Protein AF-A0A9X2M049-F1 (afdb_monomer_lite)

Foldseek 3Di:
DDDDDDDDDDDDPPPDDPPPPPPPVPPPPQDPLNVLLVVLVVCVVVVNNVVSVVSLVPDDPVSNVVSVVVVVVVVVQWADQAPPPRDIEGPPQWDFDPPDPDRGIHGPVRNVVVVVD

Organism: NCBI:txid459658

Structure (mmCIF, N/CA/C/O backbone):
data_AF-A0A9X2M049-F1
#
_entry.id   AF-A0A9X2M049-F1
#
loop_
_atom_site.group_PDB
_atom_site.id
_atom_site.type_symbol
_atom_site.label_atom_id
_atom_site.label_alt_id
_atom_site.label_comp_id
_atom_site.label_asym_id
_atom_site.label_entity_id
_atom_site.label_seq_id
_atom_site.pdbx_PDB_ins_code
_atom_site.Cartn_x
_atom_site.Cartn_y
_atom_site.Cartn_z
_atom_site.occupancy
_atom_site.B_iso_or_equiv
_atom_site.auth_seq_id
_atom_site.auth_comp_id
_atom_site.auth_asym_id
_atom_site.auth_atom_id
_atom_site.pdbx_PDB_model_num
ATOM 1 N N . MET A 1 1 ? 26.522 13.903 87.567 1.00 36.34 1 MET A N 1
ATOM 2 C CA . MET A 1 1 ? 27.512 14.493 86.640 1.00 36.34 1 MET A CA 1
ATOM 3 C C . MET A 1 1 ? 27.376 13.731 85.326 1.00 36.34 1 MET A C 1
ATOM 5 O O . MET A 1 1 ? 27.560 12.526 85.346 1.00 36.34 1 MET A O 1
ATOM 9 N N . THR A 1 2 ? 26.617 14.299 84.375 1.00 41.62 2 THR A N 1
ATOM 10 C CA . THR A 1 2 ? 27.085 14.960 83.117 1.00 41.62 2 THR A CA 1
ATOM 11 C C . THR A 1 2 ? 27.295 13.935 81.989 1.00 41.62 2 THR A C 1
ATOM 13 O O . THR A 1 2 ? 28.214 13.137 82.088 1.00 41.62 2 THR A O 1
ATOM 16 N N . VAL A 1 3 ? 26.308 13.736 81.094 1.00 36.59 3 VAL A N 1
ATOM 17 C CA . VAL A 1 3 ? 26.062 14.434 79.791 1.00 36.59 3 VAL A CA 1
ATOM 18 C C . VAL A 1 3 ? 27.091 14.005 78.733 1.00 36.59 3 VAL A C 1
ATOM 20 O O . VAL A 1 3 ? 28.274 14.241 78.935 1.00 36.59 3 VAL A O 1
ATOM 23 N N . ALA A 1 4 ? 26.695 13.238 77.703 1.00 43.78 4 ALA A N 1
ATOM 24 C CA . ALA A 1 4 ? 26.488 13.608 76.273 1.00 43.78 4 ALA A CA 1
ATOM 25 C C . ALA A 1 4 ? 27.205 12.509 75.433 1.00 43.78 4 ALA A C 1
ATOM 27 O O . ALA A 1 4 ? 28.148 11.929 75.955 1.00 43.78 4 ALA A O 1
ATOM 28 N N . THR A 1 5 ? 26.891 12.101 74.198 1.00 48.16 5 THR A N 1
ATOM 29 C CA . THR A 1 5 ? 26.087 12.623 73.074 1.00 48.16 5 THR A CA 1
ATOM 30 C C . THR A 1 5 ? 26.022 11.536 71.981 1.00 48.16 5 THR A C 1
ATOM 32 O O . THR A 1 5 ? 26.963 10.760 71.837 1.00 48.16 5 THR A O 1
ATOM 35 N N . ASP A 1 6 ? 24.908 11.535 71.244 1.00 44.59 6 ASP A N 1
ATOM 36 C CA . ASP A 1 6 ? 24.699 11.288 69.803 1.00 44.59 6 ASP A CA 1
ATOM 37 C C . ASP A 1 6 ? 25.617 10.355 68.991 1.00 44.59 6 ASP A C 1
ATOM 39 O O . ASP A 1 6 ? 26.823 10.560 68.904 1.00 44.59 6 ASP A O 1
ATOM 43 N N . THR A 1 7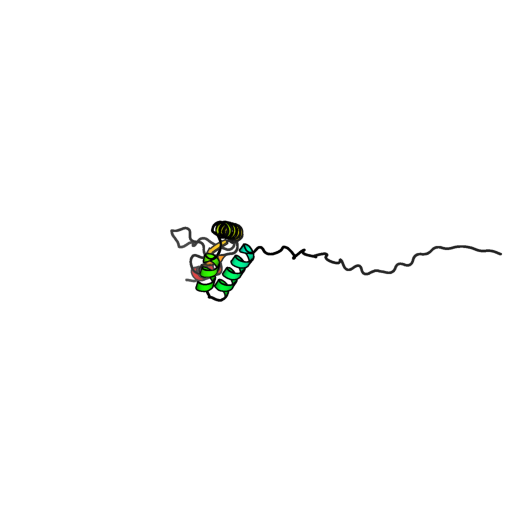 ? 25.002 9.454 68.209 1.00 49.94 7 THR A N 1
ATOM 44 C CA . THR A 1 7 ? 25.102 9.459 66.730 1.00 49.94 7 THR A CA 1
ATOM 45 C C . THR A 1 7 ? 24.036 8.537 66.119 1.00 49.94 7 THR A C 1
ATOM 47 O O . THR A 1 7 ? 23.945 7.349 66.417 1.00 49.94 7 THR A O 1
ATOM 50 N N . THR A 1 8 ? 23.220 9.132 65.254 1.00 44.78 8 THR A N 1
ATOM 51 C CA . THR A 1 8 ? 22.164 8.558 64.410 1.00 44.78 8 THR A CA 1
ATOM 52 C C . THR A 1 8 ? 22.704 7.701 63.262 1.00 44.78 8 THR A C 1
ATOM 54 O O . THR A 1 8 ? 23.683 8.104 62.644 1.00 44.78 8 THR A O 1
ATOM 57 N N . LEU A 1 9 ? 21.975 6.657 62.843 1.00 38.75 9 LEU A N 1
ATOM 58 C CA . LEU A 1 9 ? 21.571 6.499 61.433 1.00 38.75 9 LEU A CA 1
ATOM 59 C C . LEU A 1 9 ? 20.473 5.433 61.289 1.00 38.75 9 LEU A C 1
ATOM 61 O O . LEU A 1 9 ? 20.697 4.236 61.444 1.00 38.75 9 LEU A O 1
ATOM 65 N N . SER A 1 10 ? 19.262 5.918 61.007 1.00 43.31 10 SER A N 1
ATOM 66 C CA . SER A 1 10 ? 18.167 5.129 60.447 1.00 43.31 10 SER A CA 1
ATOM 67 C C . SER A 1 10 ? 18.515 4.774 59.008 1.00 43.31 10 SER A C 1
ATOM 69 O O . SER A 1 10 ? 18.774 5.675 58.213 1.00 43.31 10 SER A O 1
ATOM 71 N N . THR A 1 11 ? 18.450 3.494 58.657 1.00 44.44 11 THR A N 1
ATOM 72 C CA . THR A 1 11 ? 18.450 3.066 57.256 1.00 44.44 11 THR A CA 1
ATOM 73 C C . THR A 1 11 ? 17.115 2.397 56.981 1.00 44.44 11 THR A C 1
ATOM 75 O O . THR A 1 11 ? 16.940 1.193 57.154 1.00 44.44 11 THR A O 1
ATOM 78 N N . THR A 1 12 ? 16.136 3.209 56.592 1.00 44.25 12 THR A N 1
ATOM 79 C CA . THR A 1 12 ? 14.950 2.740 55.884 1.00 44.25 12 THR A CA 1
ATOM 80 C C . THR A 1 12 ? 15.413 2.189 54.541 1.00 44.25 12 THR A C 1
ATOM 82 O O . THR A 1 12 ? 15.891 2.930 53.685 1.00 44.25 12 THR A O 1
ATOM 85 N N . ALA A 1 13 ? 15.294 0.876 54.349 1.00 43.34 13 ALA A N 1
ATOM 86 C CA . ALA A 1 13 ? 15.410 0.271 53.031 1.00 43.34 13 ALA A CA 1
ATOM 87 C C . ALA A 1 13 ? 14.188 0.703 52.206 1.00 43.34 13 ALA A C 1
ATOM 89 O O . ALA A 1 13 ? 13.159 0.031 52.182 1.00 43.34 13 ALA A O 1
ATOM 90 N N . ALA A 1 14 ? 14.290 1.875 51.579 1.00 42.28 14 ALA A N 1
ATOM 91 C CA . ALA A 1 14 ? 13.454 2.229 50.452 1.00 42.28 14 ALA A CA 1
ATOM 92 C C . ALA A 1 14 ? 13.783 1.231 49.338 1.00 42.28 14 ALA A C 1
ATOM 94 O O . ALA A 1 14 ? 14.868 1.255 48.757 1.00 42.28 14 ALA A O 1
ATOM 95 N N . LEU A 1 15 ? 12.859 0.304 49.098 1.00 37.41 15 LEU A N 1
ATOM 96 C CA . LEU A 1 15 ? 12.850 -0.515 47.901 1.00 37.41 15 LEU A CA 1
ATOM 97 C C . LEU A 1 15 ? 12.519 0.425 46.737 1.00 37.41 15 LEU A C 1
ATOM 99 O O . LEU A 1 15 ? 11.360 0.604 46.374 1.00 37.41 15 LEU A O 1
ATOM 103 N N . SER A 1 16 ? 13.542 1.090 46.212 1.00 38.69 16 SER A N 1
ATOM 104 C CA . SER A 1 16 ? 13.445 1.856 44.978 1.00 38.69 16 SER A CA 1
ATOM 105 C C . SER A 1 16 ? 13.276 0.861 43.837 1.00 38.69 16 SER A C 1
ATOM 107 O O . SER A 1 16 ? 14.245 0.326 43.303 1.00 38.69 16 SER A O 1
ATOM 109 N N . THR A 1 17 ? 12.028 0.573 43.483 1.00 47.50 17 THR A N 1
ATOM 110 C CA . THR A 1 17 ? 11.703 0.102 42.139 1.00 47.50 17 THR A CA 1
ATOM 111 C C . THR A 1 17 ? 12.234 1.136 41.146 1.00 47.50 17 THR A C 1
ATOM 113 O O . THR A 1 17 ? 11.948 2.322 41.340 1.00 47.50 17 THR A O 1
ATOM 116 N N . PRO A 1 18 ? 12.997 0.754 40.106 1.00 43.53 18 PRO A N 1
ATOM 117 C CA . PRO A 1 18 ? 13.257 1.669 39.010 1.00 43.53 18 PRO A CA 1
ATOM 118 C C . PRO A 1 18 ? 11.902 1.982 38.378 1.00 43.53 18 PRO A C 1
ATOM 120 O O . PRO A 1 18 ? 11.248 1.119 37.796 1.00 43.53 18 PRO A O 1
ATOM 123 N N . GLN A 1 19 ? 11.447 3.208 38.611 1.00 46.03 19 GLN A N 1
ATOM 124 C CA . GLN A 1 19 ? 10.337 3.800 37.897 1.00 46.03 19 GLN A CA 1
ATOM 125 C C . GLN A 1 19 ? 10.867 3.992 36.478 1.00 46.03 19 GLN A C 1
ATOM 127 O O . GLN A 1 19 ? 11.667 4.890 36.227 1.00 46.03 19 GLN A O 1
ATOM 132 N N . ASP A 1 20 ? 10.542 3.036 35.611 1.00 40.00 20 ASP A N 1
ATOM 133 C CA . ASP A 1 20 ? 10.796 3.124 34.182 1.00 40.00 20 ASP A CA 1
ATOM 134 C C . ASP A 1 20 ? 9.952 4.298 33.686 1.00 40.00 20 ASP A C 1
ATOM 136 O O . ASP A 1 20 ? 8.732 4.207 33.530 1.00 40.00 20 ASP A O 1
ATOM 140 N N . ASP A 1 21 ? 10.599 5.457 33.606 1.00 43.56 21 ASP A N 1
ATOM 141 C CA . ASP A 1 21 ? 10.036 6.728 33.177 1.00 43.56 21 ASP A CA 1
ATOM 142 C C . ASP A 1 21 ? 9.886 6.685 31.656 1.00 43.56 21 ASP A C 1
ATOM 144 O O . ASP A 1 21 ? 10.539 7.395 30.899 1.00 43.56 21 ASP A O 1
ATOM 148 N N . THR A 1 22 ? 9.049 5.763 31.185 1.00 50.88 22 THR A N 1
ATOM 149 C CA . THR A 1 22 ? 8.568 5.746 29.811 1.00 50.88 22 THR A CA 1
ATOM 150 C C . THR A 1 22 ? 7.232 6.473 29.752 1.00 50.88 22 THR A C 1
ATOM 152 O O . THR A 1 22 ? 6.228 5.962 29.256 1.00 50.88 22 THR A O 1
ATOM 155 N N . GLY A 1 23 ? 7.233 7.716 30.237 1.00 42.53 23 GLY A N 1
ATOM 156 C CA . GLY A 1 23 ? 6.322 8.734 29.739 1.00 42.53 23 GLY A CA 1
ATOM 157 C C . GLY A 1 23 ? 6.661 8.988 28.275 1.00 42.53 23 GLY A C 1
ATOM 158 O O . GLY A 1 23 ? 7.353 9.946 27.949 1.00 42.53 23 GLY A O 1
ATOM 159 N N . HIS A 1 24 ? 6.233 8.090 27.385 1.00 47.50 24 HIS A N 1
ATOM 160 C CA . HIS A 1 24 ? 6.128 8.443 25.981 1.00 47.50 24 HIS A CA 1
ATOM 161 C C . HIS A 1 24 ? 5.148 9.606 25.930 1.00 47.50 24 HIS A C 1
ATOM 163 O O . HIS A 1 24 ? 3.979 9.463 26.282 1.00 47.50 24 HIS A O 1
ATOM 169 N N . ASP A 1 25 ? 5.667 10.759 25.548 1.00 43.09 25 ASP A N 1
ATOM 170 C CA . ASP A 1 25 ? 4.923 11.951 25.191 1.00 43.09 25 ASP A CA 1
ATOM 171 C C . ASP A 1 25 ? 4.095 11.615 23.934 1.00 43.09 25 ASP A C 1
ATOM 173 O O . ASP A 1 25 ? 4.511 11.850 22.803 1.00 43.09 25 ASP A O 1
ATOM 177 N N . VAL A 1 26 ? 2.980 10.894 24.112 1.00 57.03 26 VAL A N 1
ATOM 178 C CA . VAL A 1 26 ? 2.122 10.424 23.006 1.00 57.03 26 VAL A CA 1
ATOM 179 C C . VAL A 1 26 ? 1.169 11.514 22.511 1.00 57.03 26 VAL A C 1
ATOM 181 O O . VAL A 1 26 ? 0.385 11.261 21.601 1.00 57.03 26 VAL A O 1
ATOM 184 N N . ASP A 1 27 ? 1.260 12.733 23.044 1.00 52.19 27 ASP A N 1
ATOM 185 C CA . ASP A 1 27 ? 0.489 13.894 22.584 1.00 52.19 27 ASP A CA 1
ATOM 186 C C . ASP A 1 27 ? 1.125 14.571 21.353 1.00 52.19 27 ASP A C 1
ATOM 188 O O . ASP A 1 27 ? 0.968 15.771 21.112 1.00 52.19 27 ASP A O 1
ATOM 192 N N . ALA A 1 28 ? 1.807 13.795 20.504 1.00 62.59 28 ALA A N 1
ATOM 193 C CA . ALA A 1 28 ? 2.035 14.209 19.129 1.00 62.59 28 ALA A CA 1
ATOM 194 C C . ALA A 1 28 ? 0.666 14.284 18.437 1.00 62.59 28 ALA A C 1
ATOM 196 O O . ALA A 1 28 ? 0.074 13.267 18.071 1.00 62.59 28 ALA A O 1
ATOM 197 N N . ALA A 1 29 ? 0.130 15.499 18.314 1.00 76.69 29 ALA A N 1
ATOM 198 C CA . ALA A 1 29 ? -1.129 15.743 17.631 1.00 76.69 29 ALA A CA 1
ATOM 199 C C . ALA A 1 29 ? -1.054 15.176 16.204 1.00 76.69 29 ALA A C 1
ATOM 201 O O . ALA A 1 29 ? -0.307 15.684 15.371 1.00 76.69 29 ALA A O 1
ATOM 202 N N . ILE A 1 30 ? -1.831 14.120 15.940 1.00 76.88 30 ILE A N 1
ATOM 203 C CA . ILE A 1 30 ? -1.940 13.511 14.612 1.00 76.88 30 ILE A CA 1
ATOM 204 C C . ILE A 1 30 ? -2.452 14.580 13.648 1.00 76.88 30 ILE A C 1
ATOM 206 O O . ILE A 1 30 ? -3.509 15.181 13.869 1.00 76.88 30 ILE A O 1
ATOM 210 N N . THR A 1 31 ? -1.713 14.813 12.571 1.00 84.56 31 THR A N 1
ATOM 211 C CA . THR A 1 31 ? -2.122 15.773 11.545 1.00 84.56 31 THR A CA 1
ATOM 212 C C . THR A 1 31 ? -3.330 15.241 10.762 1.00 84.56 31 THR A C 1
ATOM 214 O O . THR A 1 31 ? -3.571 14.034 10.686 1.00 84.56 31 THR A O 1
ATOM 217 N N . ALA A 1 32 ? -4.121 16.127 10.148 1.00 83.69 32 ALA A N 1
ATOM 218 C CA . ALA A 1 32 ? -5.266 15.696 9.336 1.00 83.69 32 ALA A CA 1
ATOM 219 C C . ALA A 1 32 ? -4.881 14.706 8.203 1.00 83.69 32 ALA A C 1
ATOM 221 O O . ALA A 1 32 ? -5.595 13.711 8.039 1.00 83.69 32 ALA A O 1
ATOM 222 N N . PRO A 1 33 ? -3.748 14.881 7.486 1.00 83.94 33 PRO A N 1
ATOM 223 C CA . PRO A 1 33 ? -3.271 13.911 6.495 1.00 83.94 33 PRO A CA 1
ATOM 224 C C . PRO A 1 33 ? -2.920 12.542 7.086 1.00 83.94 33 PRO A C 1
ATOM 226 O O . PRO A 1 33 ? -3.296 11.513 6.524 1.00 83.94 33 PRO A O 1
ATOM 229 N N . GLU A 1 34 ? -2.246 12.504 8.238 1.00 87.75 34 GLU A N 1
ATOM 230 C CA . GLU A 1 34 ? -1.915 11.253 8.932 1.00 87.75 34 GLU A CA 1
ATOM 231 C C . GLU A 1 34 ? -3.181 10.525 9.394 1.00 87.75 34 GLU A C 1
ATOM 233 O O . GLU A 1 34 ? -3.308 9.311 9.219 1.00 87.75 34 GLU A O 1
ATOM 238 N N . ALA A 1 35 ? -4.159 11.260 9.929 1.00 90.56 35 ALA A N 1
ATOM 239 C CA . ALA A 1 35 ? -5.450 10.704 10.317 1.00 90.56 35 ALA A CA 1
ATOM 240 C C . ALA A 1 35 ? -6.200 10.115 9.108 1.00 90.56 35 ALA A C 1
ATOM 242 O O . ALA A 1 35 ? -6.742 9.010 9.201 1.00 90.56 35 ALA A O 1
ATOM 243 N N . ALA A 1 36 ? -6.188 10.806 7.963 1.00 91.75 36 ALA A N 1
ATOM 244 C CA . ALA A 1 36 ? -6.785 10.322 6.720 1.00 91.75 36 ALA A CA 1
ATOM 245 C C . ALA A 1 36 ? -6.073 9.064 6.192 1.00 91.75 36 ALA A C 1
ATOM 247 O O . ALA A 1 36 ? -6.731 8.074 5.860 1.00 91.75 36 ALA A O 1
ATOM 248 N N . GLY A 1 37 ? -4.736 9.049 6.190 1.00 92.88 37 GLY A N 1
ATOM 249 C CA . GLY A 1 37 ? -3.938 7.875 5.828 1.00 92.88 37 GLY A CA 1
ATOM 250 C C . GLY A 1 37 ? -4.232 6.668 6.727 1.00 92.88 37 GLY A C 1
ATOM 251 O O . GLY A 1 37 ? -4.463 5.557 6.238 1.00 92.88 37 GLY A O 1
ATOM 252 N N . ASN A 1 38 ? -4.332 6.891 8.039 1.00 93.50 38 ASN A N 1
ATOM 253 C CA . ASN A 1 38 ? -4.685 5.863 9.018 1.00 93.50 38 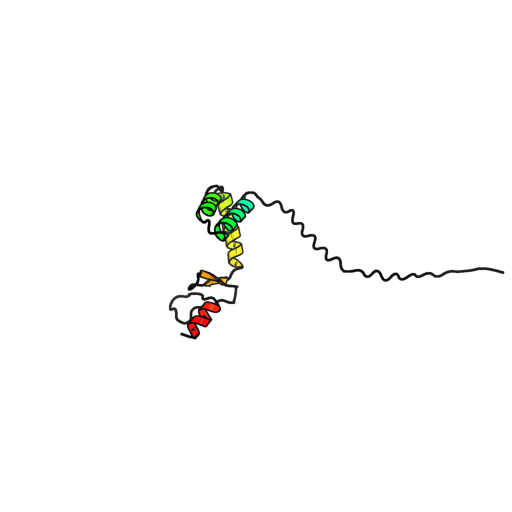ASN A CA 1
ATOM 254 C C . ASN A 1 38 ? -6.112 5.330 8.813 1.00 93.50 38 ASN A C 1
ATOM 256 O O . ASN A 1 38 ? -6.336 4.116 8.865 1.00 93.50 38 ASN A O 1
ATOM 260 N N . ALA A 1 39 ? -7.075 6.207 8.521 1.00 95.00 39 ALA A N 1
ATOM 261 C CA . ALA A 1 39 ? -8.447 5.818 8.207 1.00 95.00 39 ALA A CA 1
ATOM 262 C C . ALA A 1 39 ? -8.528 4.993 6.910 1.00 95.00 39 ALA A C 1
ATOM 264 O O . ALA A 1 39 ? -9.209 3.964 6.870 1.00 95.00 39 ALA A O 1
ATOM 265 N N . ALA A 1 40 ? -7.783 5.384 5.871 1.00 94.81 40 ALA A N 1
ATOM 266 C CA . ALA A 1 40 ? -7.690 4.623 4.629 1.00 94.81 40 ALA A CA 1
ATOM 267 C C . ALA A 1 40 ? -7.091 3.225 4.869 1.00 94.81 40 ALA A C 1
ATOM 269 O O . ALA A 1 40 ? -7.622 2.228 4.372 1.00 94.81 40 ALA A O 1
ATOM 270 N N . LEU A 1 41 ? -6.039 3.118 5.689 1.00 93.25 41 LEU A N 1
ATOM 271 C CA . LEU A 1 41 ? -5.450 1.832 6.070 1.00 93.25 41 LEU A CA 1
ATOM 272 C C . LEU A 1 41 ? -6.442 0.946 6.844 1.00 93.25 41 LEU A C 1
ATOM 274 O O . LEU A 1 41 ? -6.542 -0.254 6.574 1.00 93.25 41 LEU A O 1
ATOM 278 N N . ALA A 1 42 ? -7.201 1.518 7.782 1.00 94.88 42 ALA A N 1
ATOM 279 C CA . ALA A 1 42 ? -8.234 0.796 8.524 1.00 94.88 42 ALA A CA 1
ATOM 280 C C . ALA A 1 42 ? -9.353 0.271 7.602 1.00 94.88 42 ALA A C 1
ATOM 282 O O . ALA A 1 42 ? -9.792 -0.876 7.739 1.00 94.88 42 ALA A O 1
ATOM 283 N N . ALA A 1 43 ? -9.765 1.064 6.609 1.00 95.50 43 ALA A N 1
ATOM 284 C CA . ALA A 1 43 ? -10.726 0.640 5.593 1.00 95.50 43 ALA A CA 1
ATOM 285 C C . ALA A 1 43 ? -10.189 -0.528 4.742 1.00 95.50 43 ALA A C 1
ATOM 287 O O . ALA A 1 43 ? -10.900 -1.508 4.524 1.00 95.50 43 ALA A O 1
ATOM 288 N N . VAL A 1 44 ? -8.910 -0.502 4.342 1.00 94.25 44 VAL A N 1
ATOM 289 C CA . VAL A 1 44 ? -8.277 -1.637 3.641 1.00 94.25 44 VAL A CA 1
ATOM 290 C C . VAL A 1 44 ? -8.277 -2.902 4.503 1.00 94.25 44 VAL A C 1
ATOM 292 O O . VAL A 1 44 ? -8.638 -3.971 4.013 1.00 94.25 44 VAL A O 1
ATOM 295 N N . ARG A 1 45 ? -7.916 -2.797 5.788 1.00 93.19 45 ARG A N 1
ATOM 296 C CA . ARG A 1 45 ? -7.863 -3.944 6.717 1.00 93.19 45 ARG A CA 1
ATOM 297 C C . ARG A 1 45 ? -9.223 -4.605 6.942 1.00 93.19 45 ARG A C 1
ATOM 299 O O . ARG A 1 45 ? -9.280 -5.804 7.187 1.00 93.19 45 ARG A O 1
ATOM 306 N N . THR A 1 46 ? -10.302 -3.838 6.834 1.00 96.25 46 THR A N 1
ATOM 307 C CA . THR A 1 46 ? -11.683 -4.331 6.949 1.00 96.25 46 THR A CA 1
ATOM 308 C C . THR A 1 46 ? -12.278 -4.772 5.607 1.00 96.25 46 THR A C 1
ATOM 310 O O . THR A 1 46 ? -13.446 -5.142 5.544 1.00 96.25 46 THR A O 1
ATOM 313 N N . GLY A 1 47 ? -11.487 -4.761 4.526 1.00 94.38 47 GLY A N 1
ATOM 314 C CA . GLY A 1 47 ? -11.913 -5.169 3.185 1.00 94.38 47 GLY A CA 1
ATOM 315 C C . GLY A 1 47 ? -12.683 -4.096 2.407 1.00 94.38 47 GLY A C 1
ATOM 316 O O . GLY A 1 47 ? -13.079 -4.335 1.268 1.00 94.38 47 GLY A O 1
ATOM 317 N N . ASN A 1 48 ? -12.864 -2.897 2.9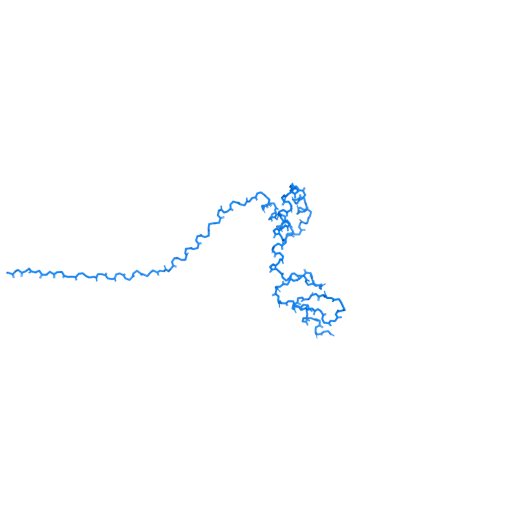65 1.00 96.62 48 ASN A N 1
ATOM 318 C CA . ASN A 1 48 ? -13.590 -1.806 2.323 1.00 96.62 48 ASN A CA 1
ATOM 319 C C . ASN A 1 48 ? -12.663 -0.949 1.445 1.00 96.62 48 ASN A C 1
ATOM 321 O O . ASN A 1 48 ? -12.265 0.167 1.791 1.00 96.62 48 ASN A O 1
ATOM 325 N N . ARG A 1 49 ? -12.303 -1.497 0.280 1.00 95.06 49 ARG A N 1
ATOM 326 C CA . ARG A 1 49 ? -11.370 -0.848 -0.652 1.00 95.06 49 ARG A CA 1
ATOM 327 C C . ARG A 1 49 ? -11.932 0.438 -1.267 1.00 95.06 49 ARG A C 1
ATOM 329 O O . ARG A 1 49 ? -11.167 1.374 -1.480 1.00 95.06 49 ARG A O 1
ATOM 336 N N . GLU A 1 50 ? -13.241 0.506 -1.504 1.00 97.06 50 GLU A N 1
ATOM 337 C CA . GLU A 1 50 ? -13.905 1.703 -2.041 1.00 97.06 50 GLU A CA 1
ATOM 338 C C . GLU A 1 50 ? -13.846 2.876 -1.056 1.00 97.06 50 GLU A C 1
ATOM 340 O O . GLU A 1 50 ? -13.519 3.997 -1.445 1.00 97.06 50 GLU A O 1
ATOM 345 N N . ALA A 1 51 ? -14.094 2.627 0.236 1.00 96.81 51 ALA A N 1
ATOM 346 C CA . ALA A 1 51 ? -13.970 3.667 1.253 1.00 96.81 51 ALA A CA 1
ATOM 347 C C . ALA A 1 51 ? -12.531 4.185 1.358 1.00 96.81 51 ALA A C 1
ATOM 349 O O . ALA A 1 51 ? -12.333 5.396 1.411 1.00 96.81 51 ALA A O 1
ATOM 350 N N . ALA A 1 52 ? -11.536 3.293 1.320 1.00 96.00 52 ALA A N 1
ATOM 351 C CA . ALA A 1 52 ? -10.131 3.695 1.306 1.00 96.00 52 ALA A CA 1
ATOM 352 C C . ALA A 1 52 ? -9.807 4.585 0.094 1.00 96.00 52 ALA A C 1
ATOM 354 O O . ALA A 1 52 ? -9.186 5.632 0.248 1.00 96.00 52 ALA A O 1
ATOM 355 N N . GLN A 1 53 ? -10.265 4.204 -1.103 1.00 95.88 53 GLN A N 1
ATOM 356 C CA . GLN A 1 53 ? -10.060 4.994 -2.320 1.00 95.88 53 GLN A CA 1
ATOM 357 C C . GLN A 1 53 ? -10.695 6.378 -2.227 1.00 95.88 53 GLN A C 1
ATOM 359 O O . GLN A 1 53 ? -10.059 7.347 -2.628 1.00 95.88 53 GLN A O 1
ATOM 364 N N . ARG A 1 54 ? -11.912 6.482 -1.683 1.00 97.56 54 ARG A N 1
ATOM 365 C CA . ARG A 1 54 ? -12.589 7.768 -1.490 1.00 97.56 54 ARG A CA 1
ATOM 366 C C . ARG A 1 54 ? -11.839 8.672 -0.511 1.00 97.56 54 ARG A C 1
ATOM 368 O O . ARG A 1 54 ? -11.607 9.823 -0.847 1.00 97.56 54 ARG A O 1
ATOM 375 N N . ILE A 1 55 ? -11.397 8.141 0.632 1.00 96.06 55 ILE A N 1
ATOM 376 C CA . ILE A 1 55 ? -10.614 8.906 1.619 1.00 96.06 55 ILE A CA 1
ATOM 377 C C . ILE A 1 55 ? -9.340 9.456 0.971 1.00 96.06 55 ILE A C 1
ATOM 379 O O . ILE A 1 55 ? -9.076 10.651 1.041 1.00 96.06 55 ILE A O 1
ATOM 383 N N . ILE A 1 56 ? -8.586 8.604 0.267 1.00 94.06 56 ILE A N 1
ATOM 384 C CA . ILE A 1 56 ? -7.395 9.052 -0.462 1.00 94.06 56 ILE A CA 1
ATOM 385 C C . ILE A 1 56 ? -7.776 10.079 -1.532 1.00 94.06 56 ILE A C 1
ATOM 387 O O . ILE A 1 56 ? -7.060 11.055 -1.701 1.00 94.06 56 ILE A O 1
ATOM 391 N N . ALA A 1 57 ? -8.899 9.894 -2.237 1.00 94.62 57 ALA A N 1
ATOM 392 C CA . ALA A 1 57 ? -9.390 10.803 -3.271 1.00 94.62 57 ALA A CA 1
ATOM 393 C C . ALA A 1 57 ? -9.816 12.189 -2.756 1.00 94.62 57 ALA A C 1
ATOM 395 O O . ALA A 1 57 ? -9.866 13.119 -3.561 1.00 94.62 57 ALA A O 1
ATOM 396 N N . GLU A 1 58 ? -10.072 12.338 -1.462 1.00 95.75 58 GLU A N 1
ATOM 397 C CA . GLU A 1 58 ? -10.425 13.609 -0.825 1.00 95.75 58 GLU A CA 1
ATOM 398 C C . GLU A 1 58 ? -9.194 14.385 -0.324 1.00 95.75 58 GLU A C 1
ATOM 400 O O . GLU A 1 58 ? -9.282 15.595 -0.138 1.00 95.75 58 GLU A O 1
ATOM 405 N N . MET A 1 59 ? -8.035 13.727 -0.181 1.00 93.88 59 MET A N 1
ATOM 406 C CA . MET A 1 59 ? -6.775 14.381 0.201 1.00 93.88 59 MET A CA 1
ATOM 407 C C . MET A 1 59 ? -6.267 15.329 -0.892 1.00 93.88 59 MET A C 1
ATOM 409 O O . MET A 1 59 ? -6.373 15.022 -2.093 1.00 93.88 59 MET A O 1
ATOM 413 N N . LEU A 1 60 ? -5.640 16.433 -0.479 1.00 94.38 60 LEU A N 1
ATOM 414 C CA . LEU A 1 60 ? -4.947 17.358 -1.373 1.00 94.38 60 LEU A CA 1
ATOM 415 C C . LEU A 1 60 ? -3.758 16.662 -2.063 1.00 94.38 60 LEU A C 1
ATOM 417 O O . LEU A 1 60 ? -3.208 15.698 -1.527 1.00 94.38 60 LEU A O 1
ATOM 421 N N . PRO A 1 61 ? -3.331 17.127 -3.253 1.00 93.88 61 PRO A N 1
ATOM 422 C CA . PRO A 1 61 ? -2.211 16.517 -3.971 1.00 93.88 61 PRO A CA 1
ATOM 423 C C . PRO A 1 61 ? -0.923 16.416 -3.144 1.00 93.88 61 PRO A C 1
ATOM 425 O O . PRO A 1 61 ? -0.306 15.354 -3.135 1.00 93.88 61 PRO A O 1
ATOM 428 N N . ASP A 1 62 ? -0.567 17.475 -2.414 1.00 93.31 62 ASP A N 1
ATOM 429 C CA . ASP A 1 62 ? 0.654 17.514 -1.600 1.00 93.31 62 ASP A CA 1
ATOM 430 C C . ASP A 1 62 ? 0.562 16.546 -0.410 1.00 93.31 62 ASP A C 1
ATOM 432 O O . ASP A 1 62 ? 1.475 15.764 -0.173 1.00 93.31 62 ASP A O 1
ATOM 436 N N . GLU A 1 63 ? -0.597 16.469 0.251 1.00 91.88 63 GLU A N 1
ATOM 437 C CA . GLU A 1 63 ? -0.840 15.511 1.342 1.00 91.88 63 GLU A CA 1
ATOM 438 C C . GLU A 1 63 ? -0.707 14.054 0.875 1.00 91.88 63 GLU A C 1
ATOM 440 O O . GLU A 1 63 ? -0.270 13.179 1.625 1.00 91.88 63 GLU A O 1
ATOM 445 N N . AR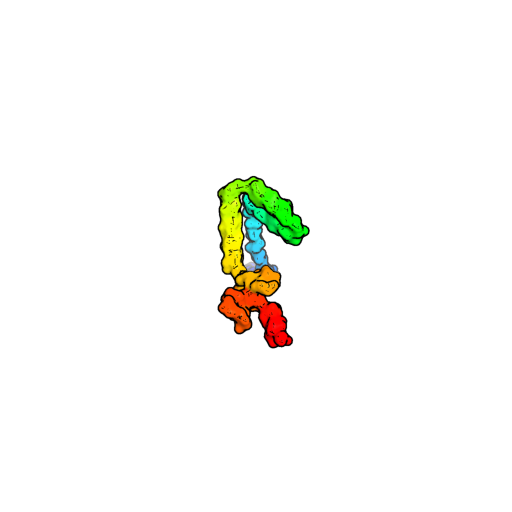G A 1 64 ? -1.093 13.762 -0.375 1.00 92.19 64 ARG A N 1
ATOM 446 C CA . ARG A 1 64 ? -0.898 12.428 -0.960 1.00 92.19 64 ARG A CA 1
ATOM 447 C C . ARG A 1 64 ? 0.557 12.144 -1.275 1.00 92.19 64 ARG A C 1
ATOM 449 O O . ARG A 1 64 ? 0.946 10.983 -1.177 1.00 92.19 64 ARG A O 1
ATOM 456 N N . ALA A 1 65 ? 1.316 13.154 -1.696 1.00 92.38 65 ALA A N 1
ATOM 457 C CA . ALA A 1 65 ? 2.747 13.016 -1.925 1.00 92.38 65 ALA A CA 1
ATOM 458 C C . ALA A 1 65 ? 3.454 12.698 -0.601 1.00 92.38 65 ALA A C 1
ATOM 460 O O . ALA A 1 65 ? 4.114 11.667 -0.509 1.00 92.38 65 ALA A O 1
ATOM 461 N N . ASP A 1 66 ? 3.172 13.470 0.451 1.00 91.75 66 ASP A N 1
ATOM 462 C CA . ASP A 1 66 ? 3.715 13.236 1.792 1.00 91.75 66 ASP A CA 1
ATOM 463 C C . ASP A 1 66 ? 3.336 11.845 2.324 1.00 91.75 66 ASP A C 1
ATOM 465 O O . ASP A 1 66 ? 4.170 11.110 2.856 1.00 91.75 66 ASP A O 1
ATOM 469 N N . LEU A 1 67 ? 2.072 11.428 2.168 1.00 90.25 67 LEU A N 1
ATOM 470 C CA . LEU A 1 67 ? 1.644 10.082 2.553 1.00 90.25 67 LEU A CA 1
ATOM 471 C C . LEU A 1 67 ? 2.372 8.996 1.744 1.00 90.25 67 LEU A C 1
ATOM 473 O O . LEU A 1 67 ? 2.737 7.960 2.300 1.00 90.25 67 LEU A O 1
ATOM 477 N N . ALA A 1 68 ? 2.570 9.201 0.440 1.00 90.94 68 ALA A N 1
ATOM 478 C CA . ALA A 1 68 ? 3.285 8.253 -0.407 1.00 90.94 68 ALA A CA 1
ATOM 479 C C . ALA A 1 68 ? 4.752 8.106 0.022 1.00 90.94 68 ALA A C 1
ATOM 481 O O . ALA A 1 68 ? 5.227 6.972 0.115 1.00 90.94 68 ALA A O 1
ATOM 482 N N . ASP A 1 69 ? 5.419 9.212 0.350 1.00 92.81 69 ASP A N 1
ATOM 483 C CA . ASP A 1 69 ? 6.800 9.227 0.834 1.00 92.81 69 ASP A CA 1
ATOM 484 C C . ASP A 1 69 ? 6.927 8.486 2.170 1.00 92.81 69 ASP A C 1
ATOM 486 O O . ASP A 1 69 ? 7.773 7.600 2.310 1.00 92.81 69 ASP A O 1
ATOM 490 N N . HIS A 1 70 ? 6.023 8.734 3.124 1.00 89.62 70 HIS A N 1
ATOM 491 C CA . HIS A 1 70 ? 5.989 7.983 4.384 1.00 89.62 70 HIS A CA 1
ATOM 492 C C . HIS A 1 70 ? 5.795 6.480 4.166 1.00 89.62 70 HIS A C 1
ATOM 494 O O . HIS A 1 70 ? 6.469 5.657 4.791 1.00 89.62 70 HIS A O 1
ATOM 500 N N . VAL A 1 71 ? 4.878 6.095 3.272 1.00 89.06 71 VAL A N 1
ATOM 501 C CA . VAL A 1 71 ? 4.663 4.681 2.944 1.00 89.06 71 VAL A CA 1
ATOM 502 C C . VAL A 1 71 ? 5.914 4.082 2.301 1.00 89.06 71 VAL A C 1
ATOM 504 O O . VAL A 1 71 ? 6.228 2.922 2.566 1.00 89.06 71 VAL A O 1
ATOM 507 N N . GLU A 1 72 ? 6.643 4.842 1.489 1.00 89.38 72 GLU A N 1
ATOM 508 C CA . GLU A 1 72 ? 7.884 4.379 0.878 1.00 89.38 72 GLU A CA 1
ATOM 509 C C . GLU A 1 72 ? 9.007 4.188 1.904 1.00 89.38 72 GLU A C 1
ATOM 511 O O . GLU A 1 72 ? 9.659 3.144 1.894 1.00 89.38 72 GLU A O 1
ATOM 516 N N . GLU A 1 73 ? 9.188 5.109 2.854 1.00 91.06 73 GLU A N 1
ATOM 517 C CA . GLU A 1 73 ? 10.135 4.914 3.961 1.00 91.06 73 GLU A CA 1
ATOM 518 C C . GLU A 1 73 ? 9.792 3.671 4.790 1.00 91.06 73 GLU A C 1
ATOM 520 O O . GLU A 1 73 ? 10.670 2.862 5.100 1.00 91.06 73 GLU A O 1
ATOM 525 N N . LEU A 1 74 ? 8.506 3.447 5.080 1.00 86.69 74 LEU A N 1
ATOM 526 C CA . LEU A 1 74 ? 8.061 2.234 5.768 1.00 86.69 74 LEU A CA 1
ATOM 527 C C . LEU A 1 74 ? 8.344 0.970 4.949 1.00 86.69 74 LEU A C 1
ATOM 529 O O . LEU A 1 74 ? 8.743 -0.045 5.519 1.00 86.69 74 LEU A O 1
ATOM 533 N N . ARG A 1 75 ? 8.183 1.004 3.618 1.00 84.94 75 ARG A N 1
ATOM 534 C CA . ARG A 1 75 ? 8.501 -0.144 2.751 1.00 84.94 75 ARG A CA 1
ATOM 535 C C . ARG A 1 75 ? 9.969 -0.534 2.809 1.00 84.94 75 ARG A C 1
ATOM 537 O O . ARG A 1 75 ? 10.251 -1.724 2.723 1.00 84.94 75 ARG A O 1
ATOM 544 N N . LYS A 1 76 ? 10.891 0.412 3.002 1.00 86.00 76 LYS A N 1
ATOM 545 C CA . LYS A 1 76 ? 12.329 0.109 3.145 1.00 86.00 76 LYS A CA 1
ATOM 546 C C . LYS A 1 76 ? 12.640 -0.729 4.386 1.00 86.00 76 LYS A C 1
ATOM 548 O O . LYS A 1 76 ? 13.654 -1.421 4.410 1.00 86.00 76 LYS A O 1
ATOM 553 N N . LEU A 1 77 ? 11.774 -0.685 5.400 1.00 87.56 77 LEU A N 1
ATOM 554 C CA . LEU A 1 77 ? 11.883 -1.504 6.613 1.00 87.56 77 LEU A CA 1
ATOM 555 C C . LEU A 1 77 ? 11.303 -2.913 6.432 1.00 87.56 77 LEU A C 1
ATOM 557 O O . LEU A 1 77 ? 11.424 -3.757 7.321 1.00 87.56 77 LEU A O 1
ATOM 561 N N . LEU A 1 78 ? 10.663 -3.176 5.294 1.00 84.94 78 LEU A N 1
ATOM 562 C CA . LEU A 1 78 ? 10.022 -4.441 4.978 1.00 84.94 78 LEU A CA 1
ATOM 563 C C . LEU A 1 78 ? 10.829 -5.174 3.905 1.00 84.94 78 LEU A C 1
ATOM 565 O O . LEU A 1 78 ? 11.464 -4.581 3.036 1.00 84.94 78 LEU A O 1
ATOM 569 N N . GLY A 1 79 ? 10.817 -6.500 3.969 1.00 85.69 79 GLY A N 1
ATOM 570 C CA . GLY A 1 79 ? 11.385 -7.342 2.928 1.00 85.69 79 GLY A CA 1
ATOM 571 C C . GLY A 1 79 ? 10.519 -7.354 1.667 1.00 85.69 79 GLY A C 1
ATOM 572 O O . GLY A 1 79 ? 9.387 -6.856 1.651 1.00 85.69 79 GLY A O 1
ATOM 573 N N . PRO A 1 80 ? 11.030 -7.954 0.582 1.00 88.56 80 PRO A N 1
ATOM 574 C CA . PRO A 1 80 ? 10.319 -8.013 -0.685 1.00 88.56 80 PRO A CA 1
ATOM 575 C C . PRO A 1 80 ? 8.969 -8.721 -0.544 1.00 88.56 80 PRO A C 1
ATOM 577 O O . PRO A 1 80 ? 8.749 -9.570 0.325 1.00 88.56 80 PRO A O 1
ATOM 580 N N . THR A 1 81 ? 8.053 -8.400 -1.451 1.00 90.56 81 THR A N 1
ATOM 581 C CA . THR A 1 81 ? 6.781 -9.117 -1.545 1.00 90.56 81 THR A CA 1
ATOM 582 C C . THR A 1 81 ? 7.017 -10.516 -2.115 1.00 90.56 81 THR A C 1
ATOM 584 O O . THR A 1 81 ? 7.687 -10.677 -3.134 1.00 90.56 81 THR A O 1
ATOM 587 N N . CYS A 1 82 ? 6.460 -11.537 -1.464 1.00 92.06 82 CYS A N 1
ATOM 588 C CA . CYS A 1 82 ? 6.503 -12.911 -1.945 1.00 92.06 82 CYS A CA 1
ATOM 589 C C . CYS A 1 82 ? 5.772 -13.024 -3.288 1.00 92.06 82 CYS A C 1
ATOM 591 O O . CYS A 1 82 ? 4.577 -12.743 -3.366 1.00 92.06 82 CYS A O 1
ATOM 593 N N . ALA A 1 83 ? 6.460 -13.503 -4.322 1.00 93.38 83 ALA A N 1
ATOM 594 C CA . ALA A 1 83 ? 5.901 -13.658 -5.665 1.00 93.38 83 ALA A CA 1
ATOM 595 C C . ALA A 1 83 ? 4.775 -14.707 -5.751 1.00 93.38 83 ALA A C 1
ATOM 597 O O . ALA A 1 83 ? 4.003 -14.693 -6.703 1.00 93.38 83 ALA A O 1
ATOM 598 N N . GLU A 1 84 ? 4.682 -15.612 -4.773 1.00 92.19 84 GLU A N 1
ATOM 599 C CA . GLU A 1 84 ? 3.670 -16.673 -4.742 1.00 92.19 84 GLU A CA 1
ATOM 600 C C . GLU A 1 84 ? 2.391 -16.232 -4.018 1.00 92.19 84 GLU A C 1
ATOM 602 O O . GLU A 1 84 ? 1.293 -16.379 -4.542 1.00 92.19 84 GLU A O 1
ATOM 607 N N . CYS A 1 85 ? 2.518 -15.704 -2.797 1.00 92.25 85 CYS A N 1
ATOM 608 C CA . CYS A 1 85 ? 1.363 -15.406 -1.944 1.00 92.25 85 CYS A CA 1
ATOM 609 C C . CYS A 1 85 ? 1.102 -13.911 -1.734 1.00 92.25 85 CYS A C 1
ATOM 611 O O . CYS A 1 85 ? 0.148 -13.558 -1.047 1.00 92.25 85 CYS A O 1
ATOM 613 N N . GLY A 1 86 ? 1.955 -13.031 -2.264 1.00 89.19 86 GLY A N 1
ATOM 614 C CA . GLY A 1 86 ? 1.826 -11.583 -2.096 1.00 89.19 86 GLY A CA 1
ATOM 615 C C . GLY A 1 86 ? 2.106 -11.074 -0.678 1.00 89.19 86 GLY A C 1
ATOM 616 O O . GLY A 1 86 ? 1.914 -9.892 -0.411 1.00 89.19 86 GLY A O 1
ATOM 617 N N . ALA A 1 87 ? 2.544 -11.933 0.247 1.00 88.12 87 ALA A N 1
ATOM 618 C CA . ALA A 1 87 ? 2.880 -11.511 1.603 1.00 88.12 87 ALA A CA 1
ATOM 619 C C . ALA A 1 87 ? 4.180 -10.697 1.616 1.00 88.12 87 ALA A C 1
ATOM 621 O O . ALA A 1 87 ? 5.163 -11.086 0.982 1.00 88.12 87 ALA A O 1
ATOM 622 N N . LEU A 1 88 ? 4.202 -9.611 2.388 1.00 86.75 88 LEU A N 1
ATOM 623 C CA . LEU A 1 88 ? 5.440 -8.916 2.733 1.00 86.75 88 LEU A CA 1
ATOM 624 C C . LEU A 1 88 ? 6.305 -9.844 3.589 1.00 86.75 88 LEU A C 1
ATOM 626 O O . LEU A 1 88 ? 5.807 -10.486 4.516 1.00 86.75 88 LEU A O 1
ATOM 630 N N . THR A 1 89 ? 7.579 -9.963 3.233 1.00 85.38 89 THR A N 1
ATOM 631 C CA . THR A 1 89 ? 8.529 -10.803 3.968 1.00 85.38 89 THR A CA 1
ATOM 632 C C . THR A 1 89 ? 9.308 -9.961 4.964 1.00 85.38 89 THR A C 1
ATOM 634 O O . THR A 1 89 ? 9.480 -8.766 4.758 1.00 85.38 89 THR A O 1
ATOM 637 N N . GLU A 1 90 ? 9.772 -10.547 6.062 1.00 84.38 90 GLU A N 1
ATOM 638 C CA . GLU A 1 90 ? 10.737 -9.859 6.922 1.00 84.38 90 GLU A CA 1
ATOM 639 C C . GLU A 1 90 ? 12.077 -9.760 6.183 1.00 84.38 90 GLU A C 1
ATOM 641 O O . GLU A 1 90 ? 12.471 -10.693 5.468 1.00 84.38 90 GLU A O 1
ATOM 646 N N . LEU A 1 91 ? 12.789 -8.644 6.353 1.00 84.38 91 LEU A N 1
ATOM 647 C CA . LEU A 1 91 ? 14.112 -8.459 5.757 1.00 84.38 91 LEU A CA 1
ATOM 648 C C . LEU A 1 91 ? 15.036 -9.630 6.125 1.00 84.38 91 LEU A C 1
ATOM 650 O O . LEU A 1 91 ? 15.117 -10.047 7.276 1.00 84.38 91 LEU A O 1
ATOM 654 N N . GLY A 1 92 ? 15.714 -10.190 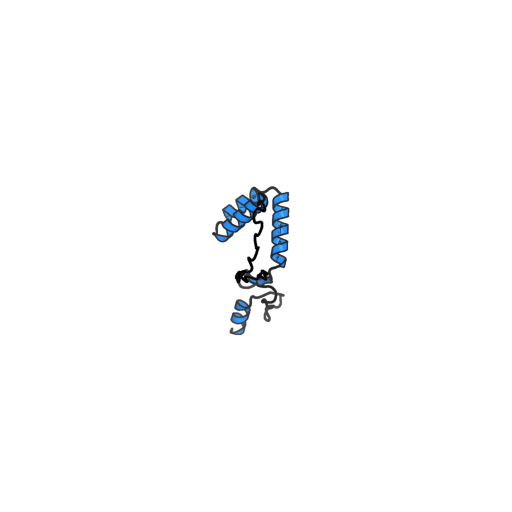5.122 1.00 84.06 92 GLY A N 1
ATOM 655 C CA . GLY A 1 92 ? 16.624 -11.328 5.299 1.00 84.06 92 GLY A CA 1
ATOM 656 C C . GLY A 1 92 ? 15.954 -12.700 5.459 1.00 84.06 92 GLY A C 1
ATOM 657 O O . GLY A 1 92 ? 16.657 -13.706 5.466 1.00 84.06 92 GLY A O 1
ATOM 658 N N . THR A 1 93 ? 14.620 -12.78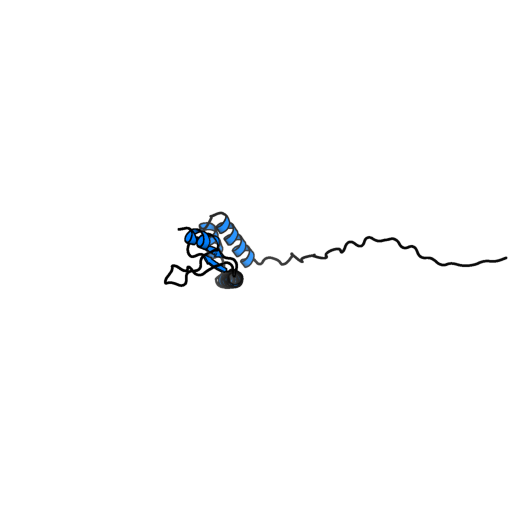2 5.534 1.00 85.12 93 THR A N 1
ATOM 659 C CA . THR A 1 93 ? 13.895 -14.069 5.657 1.00 85.12 93 THR A CA 1
ATOM 660 C C . THR A 1 93 ? 13.396 -14.629 4.323 1.00 85.12 93 THR A C 1
ATOM 662 O O . THR A 1 93 ? 12.974 -15.787 4.240 1.00 85.12 93 THR A O 1
ATOM 665 N N . CYS A 1 94 ? 13.426 -13.817 3.266 1.00 86.81 94 CYS A N 1
ATOM 666 C CA . CYS A 1 94 ? 13.085 -14.232 1.913 1.00 86.81 94 CYS A CA 1
ATOM 667 C C . CYS A 1 94 ? 14.252 -14.949 1.225 1.00 86.81 94 CYS A C 1
ATOM 669 O O . CYS A 1 94 ? 15.423 -14.674 1.479 1.00 86.81 94 CYS A O 1
ATOM 671 N N . THR A 1 95 ? 13.936 -15.835 0.286 1.00 89.75 95 THR A N 1
ATOM 672 C CA . THR A 1 95 ? 14.920 -16.482 -0.591 1.00 89.75 95 THR A CA 1
ATOM 673 C C . THR A 1 95 ? 14.509 -16.262 -2.039 1.00 89.75 95 THR A C 1
ATOM 675 O O . THR A 1 95 ? 13.317 -16.262 -2.345 1.00 89.75 95 THR A O 1
ATOM 678 N N . THR A 1 96 ? 15.471 -16.069 -2.938 1.00 90.50 96 THR A N 1
ATOM 679 C CA . THR A 1 96 ? 15.192 -16.055 -4.378 1.00 90.50 96 THR A CA 1
ATOM 680 C C . THR A 1 96 ? 14.714 -17.439 -4.819 1.00 90.50 96 THR A C 1
ATOM 682 O O . THR A 1 96 ? 15.273 -18.447 -4.392 1.00 90.50 96 THR A O 1
ATOM 685 N N . ASP A 1 97 ? 13.667 -17.500 -5.638 1.00 87.75 97 ASP A N 1
ATOM 686 C CA . ASP A 1 97 ? 13.106 -18.742 -6.163 1.00 87.75 97 ASP A CA 1
ATOM 687 C C . ASP A 1 97 ? 14.171 -19.503 -6.971 1.00 87.75 97 ASP A C 1
ATOM 689 O O . ASP A 1 97 ? 14.543 -19.044 -8.054 1.00 87.75 97 ASP A O 1
ATOM 693 N N . PRO A 1 98 ? 14.664 -20.659 -6.488 1.00 81.31 98 PRO A N 1
ATOM 694 C CA . PRO A 1 98 ? 15.753 -21.373 -7.150 1.00 81.31 98 PRO A CA 1
ATOM 695 C C . PRO A 1 98 ? 15.320 -22.020 -8.473 1.00 81.31 98 PRO A C 1
ATOM 697 O O . PRO A 1 98 ? 16.171 -22.476 -9.231 1.00 81.31 98 PRO A O 1
ATOM 700 N N . PHE A 1 99 ? 14.013 -22.077 -8.750 1.00 83.50 99 PHE A N 1
ATOM 701 C CA . PHE A 1 99 ? 13.450 -22.687 -9.956 1.00 83.50 99 PHE A CA 1
ATOM 702 C C . PHE A 1 99 ? 12.995 -21.657 -10.997 1.00 83.50 99 PHE A C 1
ATOM 704 O O . PHE A 1 99 ? 12.529 -22.035 -12.071 1.00 83.50 99 PHE A O 1
ATOM 711 N N . SER A 1 100 ? 13.099 -20.363 -10.690 1.00 85.06 100 SER A N 1
ATOM 712 C CA . SER A 1 100 ? 12.699 -19.287 -11.594 1.00 85.06 100 SER A CA 1
ATOM 713 C C . SER A 1 100 ? 13.900 -18.760 -12.373 1.00 85.06 100 SER A C 1
ATOM 715 O O . SER A 1 100 ? 14.948 -18.478 -11.800 1.00 85.06 100 SER A O 1
ATOM 717 N N . ALA A 1 101 ? 13.724 -18.570 -13.683 1.00 87.25 101 ALA A N 1
ATOM 718 C CA . ALA A 1 101 ? 14.695 -17.859 -14.519 1.00 87.25 101 ALA A CA 1
ATOM 719 C C . ALA A 1 101 ? 14.704 -16.340 -14.243 1.00 87.25 101 ALA A C 1
ATOM 721 O O . ALA A 1 101 ? 15.678 -15.655 -14.540 1.00 87.25 101 ALA A O 1
ATOM 722 N N . GLU A 1 102 ? 13.621 -15.816 -13.665 1.00 89.81 102 GLU A N 1
ATOM 723 C CA . GLU A 1 102 ? 13.502 -14.427 -13.220 1.00 89.81 102 GLU A CA 1
ATOM 724 C C . GLU A 1 102 ? 13.838 -14.305 -11.728 1.00 89.81 102 GLU A C 1
ATOM 726 O O . GLU A 1 102 ? 13.489 -15.188 -10.938 1.00 89.81 102 GLU A O 1
ATOM 731 N N . CYS A 1 103 ? 14.432 -13.179 -11.317 1.00 86.31 103 CYS A N 1
ATOM 732 C CA . CYS A 1 103 ? 14.670 -12.857 -9.907 1.00 86.31 103 CYS A CA 1
ATOM 733 C C . CYS A 1 103 ? 13.345 -12.632 -9.160 1.00 86.31 103 CYS A C 1
ATOM 735 O O . CYS A 1 103 ? 12.859 -11.509 -9.037 1.00 86.31 103 CYS A O 1
ATOM 737 N N . ARG A 1 104 ? 12.766 -13.719 -8.646 1.00 90.44 104 ARG A N 1
ATOM 738 C CA . ARG A 1 104 ? 11.546 -13.720 -7.835 1.00 90.44 104 ARG A CA 1
ATOM 739 C C . ARG A 1 104 ? 11.880 -14.035 -6.390 1.00 90.44 104 ARG A C 1
ATOM 741 O O . ARG A 1 104 ? 12.596 -14.992 -6.126 1.00 90.44 104 ARG A O 1
ATOM 748 N N . PHE A 1 105 ? 11.339 -13.268 -5.451 1.00 92.12 105 PHE A N 1
ATOM 749 C CA . PHE A 1 105 ? 11.515 -13.532 -4.023 1.00 92.12 105 PHE A CA 1
ATOM 750 C C . PHE A 1 105 ? 10.354 -14.361 -3.478 1.00 92.12 105 PHE A C 1
ATOM 752 O O . PHE A 1 105 ? 9.191 -14.097 -3.780 1.00 92.12 105 PHE A O 1
ATOM 759 N N . LEU A 1 106 ? 10.667 -15.350 -2.647 1.00 92.69 106 LEU A N 1
ATOM 760 C CA . LEU A 1 106 ? 9.704 -16.199 -1.956 1.00 92.69 106 LEU A CA 1
ATOM 761 C C . LEU A 1 106 ? 9.870 -16.070 -0.443 1.00 92.69 106 LEU A C 1
ATOM 763 O O . LEU A 1 106 ? 10.987 -16.017 0.078 1.00 92.69 106 LEU A O 1
ATOM 767 N N . CYS A 1 107 ? 8.747 -16.056 0.275 1.00 92.38 107 CYS A N 1
ATOM 768 C CA . CYS A 1 107 ? 8.756 -16.154 1.730 1.00 92.38 107 CYS A CA 1
ATOM 769 C C . CYS A 1 107 ? 9.175 -17.560 2.179 1.00 92.38 107 CYS A C 1
ATOM 771 O O . CYS A 1 107 ? 8.983 -18.537 1.452 1.00 92.38 107 CYS A O 1
ATOM 773 N N . SER A 1 108 ? 9.684 -17.679 3.406 1.00 89.00 108 SER A N 1
ATOM 774 C CA . SER A 1 108 ? 10.140 -18.950 3.989 1.00 89.00 108 SER A CA 1
ATOM 775 C C . SER A 1 108 ? 9.108 -20.082 3.868 1.00 89.00 108 SER A C 1
ATOM 777 O O . SER A 1 108 ? 9.464 -21.208 3.517 1.00 89.00 108 SER A O 1
ATOM 779 N N . ARG A 1 109 ? 7.817 -19.779 4.062 1.00 91.44 109 ARG A N 1
ATOM 780 C CA . ARG A 1 109 ? 6.710 -20.741 3.914 1.00 91.44 109 ARG A CA 1
ATOM 781 C C . ARG A 1 109 ? 6.563 -21.253 2.479 1.00 91.44 109 ARG A C 1
ATOM 783 O O . ARG A 1 109 ? 6.483 -22.461 2.272 1.00 91.44 109 ARG A O 1
ATOM 790 N N . CYS A 1 110 ? 6.540 -20.356 1.492 1.00 92.06 110 CYS A N 1
ATOM 791 C CA . CYS A 1 110 ? 6.408 -20.723 0.078 1.00 92.06 110 CYS A CA 1
ATOM 792 C C . CYS A 1 110 ? 7.657 -21.450 -0.436 1.00 92.06 110 CYS A C 1
ATOM 794 O O . CYS A 1 110 ? 7.535 -22.428 -1.172 1.00 92.06 110 CYS A O 1
ATOM 796 N N . THR A 1 111 ? 8.847 -21.039 0.009 1.00 90.19 111 THR A N 1
ATOM 797 C CA . THR A 1 111 ? 10.105 -21.732 -0.291 1.00 90.19 111 THR A CA 1
ATOM 798 C C . THR A 1 111 ? 10.093 -23.161 0.251 1.00 90.19 111 THR A C 1
ATOM 800 O O . THR A 1 111 ? 10.420 -24.094 -0.480 1.00 90.19 111 THR A O 1
ATOM 803 N N . ALA A 1 112 ? 9.682 -23.363 1.509 1.00 89.31 112 ALA A N 1
ATOM 804 C CA . ALA A 1 112 ? 9.594 -24.694 2.109 1.00 89.31 112 ALA A CA 1
ATOM 805 C C . ALA A 1 112 ? 8.603 -25.597 1.358 1.00 89.31 112 ALA A C 1
ATOM 807 O O . ALA A 1 112 ? 8.947 -26.726 1.020 1.00 89.31 112 ALA A O 1
ATOM 808 N N . ALA A 1 113 ? 7.419 -25.077 1.022 1.00 89.88 113 ALA A N 1
ATOM 809 C CA . ALA A 1 113 ? 6.397 -25.822 0.287 1.00 89.88 113 ALA A CA 1
ATOM 810 C C . ALA A 1 113 ? 6.854 -26.262 -1.115 1.00 89.88 113 ALA A C 1
ATOM 812 O O . ALA A 1 113 ? 6.437 -27.313 -1.600 1.00 89.88 113 ALA A O 1
ATOM 813 N N . ARG A 1 114 ? 7.710 -25.472 -1.774 1.00 85.12 114 ARG A N 1
ATOM 814 C CA . ARG A 1 114 ? 8.264 -25.815 -3.090 1.00 85.12 114 ARG A CA 1
ATOM 815 C C . ARG A 1 114 ? 9.385 -26.847 -3.033 1.00 85.12 114 ARG A C 1
ATOM 817 O O . ARG A 1 114 ? 9.535 -27.594 -3.984 1.00 85.12 114 ARG A O 1
ATOM 824 N N . ARG A 1 115 ? 10.151 -26.923 -1.940 1.00 82.44 115 ARG A N 1
ATOM 825 C CA . ARG A 1 115 ? 11.223 -27.930 -1.787 1.00 82.44 115 ARG A CA 1
ATOM 826 C C . ARG A 1 115 ? 10.701 -29.354 -1.602 1.00 82.44 115 ARG A C 1
ATOM 828 O O . ARG A 1 115 ? 11.454 -30.301 -1.779 1.00 82.44 115 ARG A O 1
ATOM 835 N N . THR A 1 116 ? 9.445 -29.494 -1.193 1.00 80.94 116 THR A N 1
ATOM 836 C CA . THR A 1 116 ? 8.785 -30.785 -0.964 1.00 80.94 116 THR A CA 1
ATOM 837 C C . THR A 1 116 ? 7.921 -31.243 -2.143 1.00 80.94 116 THR A C 1
ATOM 839 O O . THR A 1 116 ? 7.220 -32.243 -2.006 1.00 80.94 116 THR A O 1
ATOM 842 N N . ARG A 1 117 ? 7.902 -30.494 -3.252 1.00 67.31 117 ARG A N 1
ATOM 843 C CA . ARG A 1 117 ? 7.226 -30.862 -4.504 1.00 67.31 117 ARG A CA 1
ATOM 844 C C . ARG A 1 117 ? 8.243 -31.390 -5.502 1.00 67.31 117 ARG A C 1
ATOM 846 O O . ARG A 1 117 ? 7.859 -32.314 -6.245 1.00 67.31 117 ARG A O 1
#

Secondary structure (DSSP, 8-state):
-------------------------------HHHHHHHHHHHHHHTT-HHHHHHHHHHS-HHHHHHHHHHHHHHHHTSPPBPTTT-PBPPTTT-EE-TT-SS--EE-HHHHHHHHT-

Sequence (117 aa):
MTVATDTTLSTTAALSTPQDDTGHDVDAAITAPEAAGNAALAAVRTGNREAAQRIIAEMLPDERADLADHVEELRKLLGPTCAECGALTELGTCTTDPFSAECRFLCSRCTAARRTR

Radius of gyration: 28.56 Å; chains: 1; bounding box: 42×48×101 Å

pLDDT: mean 79.03, std 19.91, range [36.34, 97.56]